Protein AF-A0A838MLI3-F1 (afdb_monomer_lite)

Structure (mmCIF, N/CA/C/O backbone):
data_AF-A0A838MLI3-F1
#
_entry.id   AF-A0A838MLI3-F1
#
loop_
_atom_site.group_PDB
_atom_site.id
_atom_site.type_symbol
_atom_site.label_atom_id
_atom_site.label_alt_id
_atom_site.label_comp_id
_atom_site.label_asym_id
_atom_site.label_entity_id
_atom_site.label_seq_id
_atom_site.pdbx_PDB_ins_code
_atom_site.Cartn_x
_atom_site.Cartn_y
_atom_site.Cartn_z
_atom_site.occupancy
_atom_site.B_iso_or_equiv
_atom_site.auth_seq_id
_atom_site.auth_comp_id
_atom_site.auth_asym_id
_atom_site.auth_atom_id
_atom_site.pdbx_PDB_model_num
ATOM 1 N N . MET A 1 1 ? 37.723 -15.733 -66.450 1.00 48.25 1 MET A N 1
ATOM 2 C CA . MET A 1 1 ? 37.547 -14.282 -66.243 1.00 48.25 1 MET A CA 1
ATOM 3 C C . MET A 1 1 ? 36.284 -14.103 -65.423 1.00 48.25 1 MET A C 1
ATOM 5 O O . MET A 1 1 ? 35.194 -14.259 -65.956 1.00 48.25 1 MET A O 1
ATOM 9 N N . ASP A 1 2 ? 36.469 -13.913 -64.118 1.00 47.19 2 ASP A N 1
ATOM 10 C CA . ASP A 1 2 ? 35.425 -13.785 -63.100 1.00 47.19 2 ASP A CA 1
ATOM 11 C C . ASP A 1 2 ? 34.674 -12.459 -63.214 1.00 47.19 2 ASP A C 1
ATOM 13 O O . ASP A 1 2 ? 35.274 -11.389 -63.115 1.00 47.19 2 ASP A O 1
ATOM 17 N N . ILE A 1 3 ? 33.351 -12.524 -63.353 1.00 56.81 3 ILE A N 1
ATOM 18 C CA . ILE A 1 3 ? 32.467 -11.371 -63.156 1.00 56.81 3 ILE A CA 1
ATOM 19 C C . ILE A 1 3 ? 31.760 -11.597 -61.820 1.00 56.81 3 ILE A C 1
ATOM 21 O O . ILE A 1 3 ? 30.625 -12.063 -61.746 1.00 56.81 3 ILE A O 1
ATOM 25 N N . ALA A 1 4 ? 32.497 -11.344 -60.738 1.00 51.06 4 ALA A N 1
ATOM 26 C CA . ALA A 1 4 ? 31.986 -11.420 -59.381 1.00 51.06 4 ALA A CA 1
ATOM 27 C C . ALA A 1 4 ? 30.925 -10.329 -59.150 1.00 51.06 4 ALA A C 1
ATOM 29 O O . ALA A 1 4 ? 31.209 -9.131 -59.192 1.00 51.06 4 ALA A O 1
ATOM 30 N N . LEU A 1 5 ? 29.699 -10.777 -58.874 1.00 53.03 5 LEU A N 1
ATOM 31 C CA . LEU A 1 5 ? 28.612 -10.012 -58.271 1.00 53.03 5 LEU A CA 1
ATOM 32 C C . LEU A 1 5 ? 29.117 -9.238 -57.042 1.00 53.03 5 LEU A C 1
ATOM 34 O O . LEU A 1 5 ? 29.338 -9.812 -55.976 1.00 53.03 5 LEU A O 1
ATOM 38 N N . ARG A 1 6 ? 29.260 -7.915 -57.163 1.00 53.94 6 ARG A N 1
ATOM 39 C CA . ARG A 1 6 ? 29.486 -7.022 -56.020 1.00 53.94 6 ARG A CA 1
ATOM 40 C C . ARG A 1 6 ? 28.143 -6.743 -55.346 1.00 53.94 6 ARG A C 1
ATOM 42 O O . ARG A 1 6 ? 27.492 -5.730 -55.584 1.00 53.94 6 ARG A O 1
ATOM 49 N N . MET A 1 7 ? 27.711 -7.703 -54.535 1.00 49.34 7 MET A N 1
ATOM 50 C CA . MET A 1 7 ? 26.602 -7.560 -53.597 1.00 49.34 7 MET A CA 1
ATOM 51 C C . MET A 1 7 ? 26.959 -6.438 -52.608 1.00 49.34 7 MET A C 1
ATOM 53 O O . MET A 1 7 ? 28.019 -6.470 -51.982 1.00 49.34 7 MET A O 1
ATOM 57 N N . ALA A 1 8 ? 26.115 -5.407 -52.529 1.00 60.75 8 ALA A N 1
ATOM 58 C CA . ALA A 1 8 ? 26.291 -4.288 -51.610 1.00 60.75 8 ALA A CA 1
ATOM 59 C C . ALA A 1 8 ? 26.467 -4.800 -50.164 1.00 60.75 8 ALA A C 1
ATOM 61 O O . ALA A 1 8 ? 25.780 -5.750 -49.774 1.00 60.75 8 ALA A O 1
ATOM 62 N N . PRO A 1 9 ? 27.367 -4.205 -49.359 1.00 55.50 9 PRO A N 1
ATOM 63 C CA . PRO A 1 9 ? 27.565 -4.621 -47.978 1.00 55.50 9 PRO A CA 1
ATOM 64 C C . PRO A 1 9 ? 26.249 -4.477 -47.212 1.00 55.50 9 PRO A C 1
ATOM 66 O O . PRO A 1 9 ? 25.663 -3.397 -47.139 1.00 55.50 9 PRO A O 1
ATOM 69 N N . GLY A 1 10 ? 25.777 -5.605 -46.677 1.00 57.50 10 GLY A N 1
ATOM 70 C CA . GLY A 1 10 ? 24.540 -5.704 -45.923 1.00 57.50 10 GLY A CA 1
ATOM 71 C C . GLY A 1 10 ? 24.482 -4.672 -44.802 1.00 57.50 10 GLY A C 1
ATOM 72 O O . GLY A 1 10 ? 25.316 -4.667 -43.896 1.00 57.50 10 GLY A O 1
ATOM 73 N N . VAL A 1 11 ? 23.452 -3.828 -44.849 1.00 61.66 11 VAL A N 1
ATOM 74 C CA . VAL A 1 11 ? 22.993 -3.054 -43.698 1.00 61.66 11 VAL A CA 1
ATOM 75 C C . VAL A 1 11 ? 22.625 -4.066 -42.617 1.00 61.66 11 VAL A C 1
ATOM 77 O O . VAL A 1 11 ? 21.553 -4.671 -42.649 1.00 61.66 11 VAL A O 1
ATOM 80 N N . ARG A 1 12 ? 23.534 -4.300 -41.666 1.00 59.84 12 ARG A N 1
ATOM 81 C CA . ARG A 1 12 ? 23.212 -5.030 -40.441 1.00 59.84 12 ARG A CA 1
ATOM 82 C C . ARG A 1 12 ? 22.216 -4.155 -39.689 1.00 59.84 12 ARG A C 1
ATOM 84 O O . ARG A 1 12 ? 22.617 -3.206 -39.022 1.00 59.84 12 ARG A O 1
ATOM 91 N N . ARG A 1 13 ? 20.915 -4.431 -39.825 1.00 61.88 13 ARG A N 1
ATOM 92 C CA . ARG A 1 13 ? 19.926 -3.920 -38.873 1.00 61.88 13 ARG A CA 1
ATOM 93 C C . ARG A 1 13 ? 20.336 -4.495 -37.526 1.00 61.88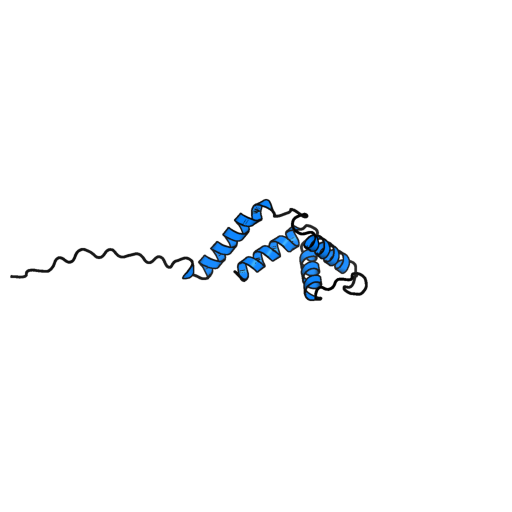 13 ARG A C 1
ATOM 95 O O . ARG A 1 13 ? 20.108 -5.673 -37.273 1.00 61.88 13 ARG A O 1
ATOM 102 N N . GLY A 1 14 ? 21.019 -3.693 -36.715 1.00 58.28 14 GLY A N 1
ATOM 103 C CA . GLY A 1 14 ? 21.211 -3.996 -35.311 1.00 58.28 14 GLY A CA 1
ATOM 104 C C . GLY A 1 14 ? 19.823 -4.093 -34.707 1.00 58.28 14 GLY A C 1
ATOM 105 O O . GLY A 1 14 ? 19.190 -3.079 -34.433 1.00 58.28 14 GLY A O 1
ATOM 106 N N . THR A 1 15 ? 19.301 -5.308 -34.591 1.00 61.12 15 THR A N 1
ATOM 107 C CA . THR A 1 15 ? 18.135 -5.589 -33.770 1.00 61.12 15 THR A CA 1
ATOM 108 C C . THR A 1 15 ? 18.602 -5.429 -32.337 1.00 61.12 15 THR A C 1
ATOM 110 O O . THR A 1 15 ? 18.975 -6.406 -31.693 1.00 61.12 15 THR A O 1
ATOM 113 N N . SER A 1 16 ? 18.656 -4.187 -31.853 1.00 63.19 16 SER A N 1
ATOM 114 C CA . SER A 1 16 ? 18.619 -3.941 -30.419 1.00 63.19 16 SER A CA 1
ATOM 115 C C . SER A 1 16 ? 17.399 -4.715 -29.924 1.00 63.19 16 SER A C 1
ATOM 117 O O . SER A 1 16 ? 16.306 -4.454 -30.441 1.00 63.19 16 SER A O 1
ATOM 119 N N . PRO A 1 17 ? 17.549 -5.717 -29.039 1.00 61.72 17 PRO A N 1
ATOM 120 C CA . PRO A 1 17 ? 16.387 -6.377 -28.473 1.00 61.72 17 PRO A CA 1
ATOM 121 C C . PRO A 1 17 ? 15.530 -5.263 -27.874 1.00 61.72 17 PRO A C 1
ATOM 123 O O . PRO A 1 17 ? 16.006 -4.492 -27.041 1.00 61.72 17 PRO A O 1
ATOM 126 N N . GLY A 1 18 ? 14.322 -5.084 -28.415 1.00 69.69 18 GLY A N 1
ATOM 127 C CA . GLY A 1 18 ? 13.431 -4.015 -27.977 1.00 69.69 18 GLY A CA 1
ATOM 128 C C . GLY A 1 18 ? 13.165 -4.139 -26.478 1.00 69.69 18 GLY A C 1
ATOM 129 O O . GLY A 1 18 ? 13.379 -5.202 -25.902 1.00 69.69 18 GLY A O 1
ATOM 130 N N . LEU A 1 19 ? 12.659 -3.084 -25.840 1.00 65.56 19 LEU A N 1
ATOM 131 C CA . LEU A 1 19 ? 12.306 -3.107 -24.411 1.00 65.56 19 LEU A CA 1
ATOM 132 C C . LEU A 1 19 ? 11.484 -4.352 -24.016 1.00 65.56 19 LEU A C 1
ATOM 134 O O . LEU A 1 19 ? 11.686 -4.919 -22.952 1.00 65.56 19 LEU A O 1
ATOM 138 N N . LEU A 1 20 ? 10.609 -4.808 -24.919 1.00 73.06 20 LEU A N 1
ATOM 139 C CA . LEU A 1 20 ? 9.749 -5.983 -24.750 1.00 73.06 20 LEU A CA 1
ATOM 140 C C . LEU A 1 20 ? 10.497 -7.327 -24.789 1.00 73.06 20 LEU A C 1
ATOM 142 O O . LEU A 1 20 ? 9.967 -8.338 -24.348 1.00 73.06 20 LEU A O 1
ATOM 146 N N . ALA A 1 21 ? 11.715 -7.359 -25.330 1.00 76.81 21 ALA A N 1
ATOM 147 C CA . ALA A 1 21 ? 12.534 -8.564 -25.420 1.00 76.81 21 ALA A CA 1
ATOM 148 C C . ALA A 1 21 ? 13.361 -8.818 -24.14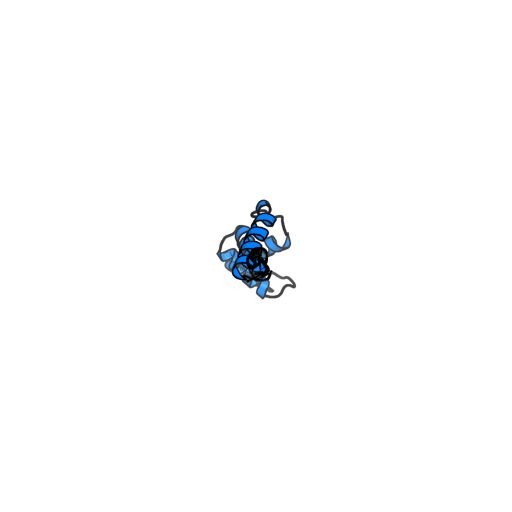6 1.00 76.81 21 ALA A C 1
ATOM 150 O O . ALA A 1 21 ? 13.926 -9.900 -23.999 1.00 76.81 21 ALA A O 1
ATOM 151 N N . SER A 1 22 ? 13.437 -7.846 -23.229 1.00 90.56 22 SER A N 1
ATOM 152 C CA . SER A 1 22 ? 14.140 -7.977 -21.951 1.00 90.56 22 SER A CA 1
ATOM 153 C C . SER A 1 22 ? 13.182 -7.709 -20.787 1.00 90.56 22 SER A C 1
ATOM 155 O O . SER A 1 22 ? 12.835 -6.552 -20.544 1.00 90.56 22 SER A O 1
ATOM 157 N N . PRO A 1 23 ? 12.793 -8.744 -20.017 1.00 89.81 23 PRO A N 1
ATOM 158 C CA . PRO A 1 23 ? 11.905 -8.581 -18.866 1.00 89.81 23 PRO A CA 1
ATOM 159 C C . PRO A 1 23 ? 12.430 -7.564 -17.847 1.00 89.81 23 PRO A C 1
ATOM 161 O O . PRO A 1 23 ? 11.673 -6.755 -17.325 1.00 89.81 23 PRO A O 1
ATOM 164 N N . LEU A 1 24 ? 13.746 -7.545 -17.609 1.00 91.25 24 LEU A N 1
ATOM 165 C CA . LEU A 1 24 ? 14.361 -6.595 -16.683 1.00 91.25 24 LEU A CA 1
ATOM 166 C C . LEU A 1 24 ? 14.298 -5.154 -17.208 1.00 91.25 24 LEU A C 1
ATOM 168 O O . LEU A 1 24 ? 14.050 -4.233 -16.435 1.00 91.25 24 LEU A O 1
ATOM 172 N N . ALA A 1 25 ? 14.509 -4.956 -18.514 1.00 92.75 25 ALA A N 1
ATOM 173 C CA . ALA A 1 25 ? 14.401 -3.631 -19.120 1.00 92.75 25 ALA A CA 1
ATOM 174 C C . ALA A 1 25 ? 12.957 -3.119 -19.079 1.00 92.75 25 ALA A C 1
ATOM 176 O O . ALA A 1 25 ? 12.742 -1.934 -18.831 1.00 92.75 25 ALA A O 1
ATOM 177 N N . LEU A 1 26 ? 11.980 -4.010 -19.272 1.00 93.06 26 LEU A N 1
ATOM 178 C CA . LEU A 1 26 ? 10.566 -3.684 -19.137 1.00 93.06 26 LEU A CA 1
ATOM 179 C C . LEU A 1 26 ? 10.221 -3.277 -17.700 1.00 93.06 26 LEU A C 1
ATOM 181 O O . LEU A 1 26 ? 9.680 -2.194 -17.506 1.00 93.06 26 LEU A O 1
ATOM 185 N N . VAL A 1 27 ? 10.599 -4.076 -16.696 1.00 94.00 27 VAL A N 1
ATOM 186 C CA . VAL A 1 27 ? 10.353 -3.750 -15.278 1.00 94.00 27 VAL A CA 1
ATOM 187 C C . VAL A 1 27 ? 11.010 -2.424 -14.893 1.00 94.00 27 VAL A C 1
ATOM 189 O O . VAL A 1 27 ? 10.368 -1.582 -14.273 1.00 94.00 27 VAL A O 1
ATOM 192 N N . ALA A 1 28 ? 12.262 -2.191 -15.297 1.00 94.62 28 ALA A N 1
ATOM 193 C CA . ALA A 1 28 ? 12.947 -0.926 -15.033 1.00 94.62 28 ALA A CA 1
ATOM 194 C C . ALA A 1 28 ? 12.244 0.269 -15.702 1.00 94.62 28 ALA A C 1
ATOM 196 O O . ALA A 1 28 ? 12.145 1.346 -15.109 1.00 94.62 28 ALA A O 1
ATOM 197 N N . ALA A 1 29 ? 11.725 0.082 -16.917 1.00 94.81 29 ALA A N 1
ATOM 198 C CA . ALA A 1 29 ? 10.965 1.111 -17.612 1.00 94.81 29 ALA A CA 1
ATOM 199 C C . ALA A 1 29 ? 9.612 1.387 -16.944 1.00 94.81 29 ALA A C 1
ATOM 201 O O . ALA A 1 29 ? 9.266 2.553 -16.769 1.00 94.81 29 ALA A O 1
ATOM 202 N N . LEU A 1 30 ? 8.877 0.351 -16.524 1.00 95.25 30 LEU A N 1
ATOM 203 C CA . LEU A 1 30 ? 7.613 0.488 -15.791 1.00 95.25 30 LEU A CA 1
ATOM 204 C C . LEU A 1 30 ? 7.819 1.158 -14.432 1.00 95.25 30 LEU A C 1
ATOM 206 O O . LEU A 1 30 ? 7.059 2.052 -14.069 1.00 95.25 30 LEU A O 1
ATOM 210 N N . PHE A 1 31 ? 8.890 0.798 -13.725 1.00 96.31 31 PHE A N 1
ATOM 211 C CA . PHE A 1 31 ? 9.286 1.424 -12.467 1.00 96.31 31 PHE A CA 1
ATOM 212 C C . PHE A 1 31 ? 9.507 2.929 -12.645 1.00 96.31 31 PHE A C 1
ATOM 214 O O . PHE A 1 31 ? 8.897 3.743 -11.946 1.00 96.31 31 PHE A O 1
ATOM 221 N N . ALA A 1 32 ? 10.352 3.303 -13.615 1.00 96.50 32 ALA A N 1
ATOM 222 C CA . ALA A 1 32 ? 10.681 4.694 -13.906 1.00 96.50 32 ALA A CA 1
ATOM 223 C C . ALA A 1 32 ? 9.457 5.483 -14.393 1.00 96.50 32 ALA A C 1
ATOM 225 O O . ALA A 1 32 ? 9.238 6.613 -13.956 1.00 96.50 32 ALA A O 1
ATOM 226 N N . LEU A 1 33 ? 8.636 4.880 -15.257 1.00 95.94 33 LEU A N 1
ATOM 227 C CA . LEU A 1 33 ? 7.402 5.483 -15.749 1.00 95.94 33 LEU A CA 1
ATOM 228 C C . LEU A 1 33 ? 6.398 5.704 -14.612 1.00 95.94 33 LEU A C 1
ATOM 230 O O . LEU A 1 33 ? 5.864 6.802 -14.477 1.00 95.94 33 LEU A O 1
ATOM 234 N N . GLY A 1 34 ? 6.176 4.697 -13.765 1.00 95.19 34 GLY A N 1
ATOM 235 C CA . GLY A 1 34 ? 5.294 4.800 -12.605 1.00 95.19 34 GLY A CA 1
ATOM 236 C C . GLY A 1 34 ? 5.744 5.894 -11.638 1.00 95.19 34 GLY A C 1
ATOM 237 O O . GLY A 1 34 ? 4.919 6.692 -11.192 1.00 95.19 34 GLY A O 1
ATOM 238 N N . LEU A 1 35 ? 7.052 5.995 -11.380 1.00 95.62 35 LEU A N 1
ATOM 239 C CA . LEU A 1 35 ? 7.619 7.053 -10.547 1.00 95.62 35 LEU A CA 1
ATOM 240 C C . LEU A 1 35 ? 7.393 8.434 -11.168 1.00 95.62 35 LEU A C 1
ATOM 242 O O . LEU A 1 35 ? 6.928 9.336 -10.480 1.00 95.62 35 LEU A O 1
ATOM 246 N N . ALA A 1 36 ? 7.667 8.597 -12.465 1.00 96.38 36 ALA A N 1
ATOM 247 C CA . ALA A 1 36 ? 7.487 9.868 -13.164 1.00 96.38 36 ALA A CA 1
ATOM 248 C C . ALA A 1 36 ? 6.021 10.333 -13.161 1.00 96.38 36 ALA A C 1
ATOM 250 O O . ALA A 1 36 ? 5.749 11.504 -12.902 1.00 96.38 36 ALA A O 1
ATOM 251 N N . LEU A 1 37 ? 5.074 9.419 -13.396 1.00 94.25 37 LEU A N 1
ATOM 252 C CA . LEU A 1 37 ? 3.642 9.730 -13.402 1.00 94.25 37 LEU A CA 1
ATOM 253 C C . LEU A 1 37 ? 3.108 10.095 -12.010 1.00 94.25 37 LEU A C 1
ATOM 255 O O . LEU A 1 37 ? 2.196 10.916 -11.903 1.00 94.25 37 LEU A O 1
ATOM 259 N N . ARG A 1 38 ? 3.664 9.496 -10.949 1.00 92.12 38 ARG A N 1
ATOM 260 C CA . ARG A 1 38 ? 3.195 9.676 -9.565 1.00 92.12 38 ARG A CA 1
ATOM 261 C C . ARG A 1 38 ? 4.026 10.656 -8.739 1.00 92.12 38 ARG A C 1
ATOM 263 O O . ARG A 1 38 ? 3.617 10.972 -7.625 1.00 92.12 38 ARG A O 1
ATOM 270 N N . ALA A 1 39 ? 5.140 11.167 -9.266 1.00 92.62 39 ALA A N 1
ATOM 271 C CA . ALA A 1 39 ? 6.094 12.005 -8.535 1.00 92.62 39 ALA A CA 1
ATOM 272 C C . ALA A 1 39 ? 5.434 13.173 -7.786 1.00 92.62 39 ALA A C 1
ATOM 274 O O . ALA A 1 39 ? 5.782 13.438 -6.642 1.00 92.62 39 ALA A O 1
ATOM 275 N N . TRP A 1 40 ? 4.455 13.836 -8.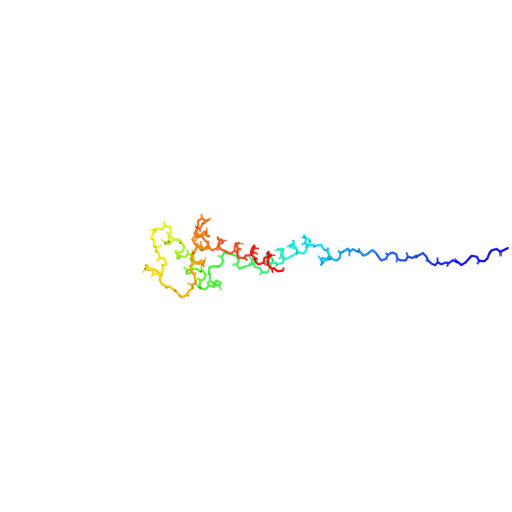410 1.00 92.62 40 TRP A N 1
ATOM 276 C CA . TRP A 1 40 ? 3.754 14.984 -7.827 1.00 92.62 40 TRP A CA 1
ATOM 277 C C . TRP A 1 40 ? 2.663 14.605 -6.813 1.00 92.62 40 TRP A C 1
ATOM 279 O O . TRP A 1 40 ? 2.238 15.454 -6.041 1.00 92.62 40 TRP A O 1
ATOM 289 N N . THR A 1 41 ? 2.213 13.347 -6.817 1.00 92.25 41 THR A N 1
ATOM 290 C CA . THR A 1 41 ? 1.168 12.833 -5.910 1.00 92.25 41 THR A CA 1
ATOM 291 C C . THR A 1 41 ? 1.733 12.194 -4.645 1.00 92.25 41 THR A C 1
ATOM 293 O O . THR A 1 41 ? 0.998 11.955 -3.691 1.00 92.25 41 THR A O 1
ATOM 296 N N . PHE A 1 42 ? 3.031 11.877 -4.625 1.00 93.94 42 PHE A N 1
ATOM 297 C CA . PHE A 1 42 ? 3.650 11.295 -3.441 1.00 93.94 42 PHE A CA 1
ATOM 298 C C . PHE A 1 42 ? 3.606 12.271 -2.269 1.00 93.94 42 PHE A C 1
ATOM 300 O O . PHE A 1 42 ? 4.014 13.424 -2.383 1.00 93.94 42 PHE A O 1
ATOM 307 N N . GLY A 1 43 ? 3.141 11.778 -1.125 1.00 92.75 43 GLY A N 1
ATOM 308 C CA . GLY A 1 43 ? 2.976 12.567 0.087 1.00 92.75 43 GLY A CA 1
ATOM 309 C C . GLY A 1 43 ? 1.678 13.369 0.141 1.00 92.75 43 GLY A C 1
ATOM 310 O O . GLY A 1 43 ? 1.411 13.945 1.190 1.00 92.75 43 GLY A O 1
ATOM 311 N N . ASP A 1 44 ? 0.870 13.392 -0.925 1.00 92.69 44 ASP A N 1
ATOM 312 C CA . ASP A 1 44 ? -0.462 13.998 -0.888 1.00 92.69 44 ASP A CA 1
ATOM 313 C C . ASP A 1 44 ? -1.448 13.038 -0.196 1.00 92.69 44 ASP A C 1
ATOM 315 O O . ASP A 1 44 ? -1.694 11.948 -0.726 1.00 92.69 44 ASP A O 1
ATOM 319 N N . PRO A 1 45 ? -1.993 13.395 0.983 1.00 88.31 45 PRO A N 1
ATOM 320 C CA . PRO A 1 45 ? -2.987 12.575 1.670 1.00 88.31 45 PRO A CA 1
ATOM 321 C C . PRO A 1 45 ? -4.353 12.595 0.977 1.00 88.31 45 PRO A C 1
ATOM 323 O O . PRO A 1 45 ? -5.110 11.631 1.017 1.00 88.31 45 PRO A O 1
ATOM 326 N N . ASN A 1 46 ? -4.674 13.659 0.244 1.00 87.00 46 ASN A N 1
ATOM 327 C CA . ASN A 1 46 ? -6.012 13.844 -0.307 1.00 87.00 46 ASN A CA 1
ATOM 328 C C . ASN A 1 46 ? -6.211 13.161 -1.672 1.00 87.00 46 ASN A C 1
ATOM 330 O O . ASN A 1 46 ? -7.156 13.476 -2.398 1.00 87.00 46 ASN A O 1
ATOM 334 N N . LEU A 1 47 ? -5.314 12.244 -2.045 1.00 84.06 47 LEU A N 1
ATOM 335 C CA . LEU A 1 47 ? -5.354 11.575 -3.341 1.00 84.06 47 LEU A CA 1
ATOM 336 C C . LEU A 1 47 ? -6.538 10.602 -3.432 1.00 84.06 47 LEU A C 1
ATOM 338 O O . LEU A 1 47 ? -7.269 10.606 -4.422 1.00 84.06 47 LEU A O 1
ATOM 342 N N . PHE A 1 48 ? -6.737 9.792 -2.388 1.00 84.19 48 PHE A N 1
ATOM 343 C CA . PHE A 1 48 ? -7.833 8.832 -2.279 1.00 84.19 48 PHE A CA 1
ATOM 344 C C . PHE A 1 48 ? -8.307 8.753 -0.827 1.00 84.19 48 PHE A C 1
ATOM 346 O O . PHE A 1 48 ? -7.608 8.233 0.036 1.00 84.19 48 PHE A O 1
ATOM 353 N N . VAL A 1 49 ? -9.522 9.243 -0.571 1.00 81.38 49 VAL A N 1
ATOM 354 C CA . VAL A 1 49 ? -10.101 9.329 0.783 1.00 81.38 49 VAL A CA 1
ATOM 355 C C . VAL A 1 49 ? -10.140 7.982 1.517 1.00 81.38 49 VAL A C 1
ATOM 357 O O . VAL A 1 49 ? -9.958 7.933 2.732 1.00 81.38 49 VAL A O 1
ATOM 360 N N . ASP A 1 50 ? -10.334 6.886 0.780 1.00 89.38 50 ASP A N 1
ATOM 361 C CA . ASP A 1 50 ? -10.367 5.539 1.348 1.00 89.38 50 ASP A CA 1
ATOM 362 C C . ASP A 1 50 ? -8.982 5.107 1.865 1.00 89.38 50 ASP A C 1
ATOM 364 O O . ASP A 1 50 ? -8.897 4.441 2.895 1.00 89.38 50 ASP A O 1
ATOM 368 N N . ASP A 1 51 ? -7.892 5.493 1.198 1.00 91.94 51 ASP A N 1
ATOM 369 C CA . ASP A 1 51 ? -6.541 5.032 1.542 1.00 91.94 51 ASP A CA 1
ATOM 370 C C . ASP A 1 51 ? -6.085 5.595 2.893 1.00 91.94 51 ASP A C 1
ATOM 372 O O . ASP A 1 51 ? -5.508 4.879 3.716 1.00 91.94 51 ASP A O 1
ATOM 376 N N . ASP A 1 52 ? -6.398 6.863 3.151 1.00 92.12 52 ASP A N 1
ATOM 377 C CA . ASP A 1 52 ? -6.112 7.521 4.424 1.00 92.12 52 ASP A CA 1
ATOM 378 C C . ASP A 1 52 ? -6.954 6.945 5.564 1.00 92.12 52 ASP A C 1
ATOM 380 O O . ASP A 1 52 ? -6.450 6.750 6.676 1.00 92.12 52 ASP A O 1
ATOM 384 N N . PHE A 1 53 ? -8.214 6.598 5.280 1.00 93.31 53 PHE A N 1
ATOM 385 C CA . PHE A 1 53 ? -9.037 5.848 6.221 1.00 93.31 53 PHE A CA 1
ATOM 386 C C . PHE A 1 53 ? -8.359 4.525 6.590 1.00 93.31 53 PHE A C 1
ATOM 388 O O . PHE A 1 53 ? -8.163 4.260 7.776 1.00 93.31 53 PHE A O 1
ATOM 395 N N . TYR A 1 54 ? -7.934 3.713 5.618 1.00 95.94 54 TYR A N 1
ATOM 396 C CA . TYR A 1 54 ? -7.304 2.429 5.933 1.00 95.94 54 TYR A CA 1
ATOM 397 C C . TYR A 1 54 ? -5.942 2.576 6.615 1.00 95.94 54 TYR A C 1
ATOM 399 O O . TYR A 1 54 ? -5.615 1.750 7.469 1.00 95.94 54 TYR A O 1
ATOM 407 N N . LEU A 1 55 ? -5.178 3.633 6.326 1.00 95.88 55 LEU A N 1
ATOM 408 C CA . LEU A 1 55 ? -3.951 3.938 7.065 1.00 95.88 55 LEU A CA 1
ATOM 409 C C . LEU A 1 55 ? -4.244 4.201 8.544 1.00 95.88 55 LEU A C 1
ATOM 411 O O . LEU A 1 55 ? -3.578 3.619 9.404 1.00 95.88 55 LEU A O 1
ATOM 415 N N . LEU A 1 56 ? -5.271 4.999 8.844 1.00 95.31 56 LEU A N 1
ATOM 416 C CA . LEU A 1 56 ? -5.727 5.211 10.217 1.00 95.31 56 LEU A CA 1
ATOM 417 C C . LEU A 1 56 ? -6.179 3.895 10.862 1.00 95.31 56 LEU A C 1
ATOM 419 O O . LEU A 1 56 ? -5.824 3.617 12.005 1.00 95.31 56 LEU A O 1
ATOM 423 N N . VAL A 1 57 ? -6.915 3.048 10.139 1.00 96.94 57 VAL A N 1
ATOM 424 C CA . VAL A 1 57 ? -7.321 1.732 10.654 1.00 96.94 57 VAL A CA 1
ATOM 425 C C . VAL A 1 57 ? -6.104 0.874 11.009 1.00 96.94 57 VAL A C 1
ATOM 427 O O . VAL A 1 57 ? -6.055 0.322 12.107 1.00 96.94 57 VAL A O 1
ATOM 430 N N . GLY A 1 58 ? -5.093 0.811 10.139 1.00 97.25 58 GLY A N 1
ATOM 431 C CA . GLY A 1 58 ? -3.842 0.097 10.410 1.00 97.25 58 GLY A CA 1
ATOM 432 C C . GLY A 1 58 ? -3.121 0.612 11.660 1.00 97.25 58 GLY A C 1
ATOM 433 O O . GLY A 1 58 ? -2.664 -0.183 12.483 1.00 97.25 58 GLY A O 1
ATOM 434 N N . GLN A 1 59 ? -3.093 1.933 11.857 1.00 97.12 59 GLN A N 1
ATOM 435 C CA . GLN A 1 59 ? -2.546 2.559 13.067 1.00 97.12 59 GLN A CA 1
ATOM 436 C C . GLN A 1 59 ? -3.327 2.145 14.320 1.00 97.12 59 GLN A C 1
ATOM 438 O O . GLN A 1 59 ? -2.732 1.713 15.305 1.00 97.12 59 GLN A O 1
ATOM 443 N N . GLN A 1 60 ? -4.658 2.184 14.273 1.00 97.88 60 GLN A N 1
ATOM 444 C CA . GLN A 1 60 ? -5.496 1.784 15.406 1.00 97.88 60 GLN A CA 1
ATOM 445 C C . GLN A 1 60 ? -5.388 0.290 15.721 1.00 97.88 60 GLN A C 1
ATOM 447 O O . GLN A 1 60 ? -5.447 -0.101 16.888 1.00 97.88 60 GLN A O 1
ATOM 452 N N . MET A 1 61 ? -5.149 -0.550 14.716 1.00 97.88 61 MET A N 1
ATOM 453 C CA . MET A 1 61 ? -4.872 -1.971 14.926 1.00 97.88 61 MET A CA 1
ATOM 454 C C . MET A 1 61 ? -3.568 -2.203 15.705 1.00 97.88 61 MET A C 1
ATOM 456 O O . MET A 1 61 ? -3.505 -3.126 16.516 1.00 97.88 61 MET A O 1
ATOM 460 N N . HIS A 1 62 ? -2.546 -1.347 15.559 1.00 97.75 62 HIS A N 1
ATOM 461 C CA . HIS A 1 62 ? -1.365 -1.388 16.441 1.00 97.75 62 HIS A CA 1
ATOM 462 C C . HIS A 1 62 ? -1.688 -1.028 17.901 1.00 97.75 62 HIS A C 1
ATOM 464 O O . HIS A 1 62 ? -0.944 -1.410 18.803 1.00 97.75 62 HIS A O 1
ATOM 470 N N . HIS A 1 63 ? -2.810 -0.348 18.143 1.00 97.50 63 HIS A N 1
ATOM 471 C CA . HIS A 1 63 ? -3.339 -0.035 19.472 1.00 97.50 63 HIS A CA 1
ATOM 472 C C . HIS A 1 63 ? -4.385 -1.048 19.970 1.00 97.50 63 HIS A C 1
ATOM 474 O O . HIS A 1 63 ? -4.981 -0.840 21.025 1.00 97.50 63 HIS A O 1
ATOM 480 N N . GLY A 1 64 ? -4.581 -2.159 19.251 1.00 97.69 64 GLY A N 1
ATOM 481 C CA . GLY A 1 64 ? -5.456 -3.260 19.657 1.00 97.69 64 GLY A CA 1
ATOM 482 C C . GLY A 1 64 ? -6.863 -3.234 19.063 1.00 97.69 64 GLY A C 1
ATOM 483 O O . GLY A 1 64 ? -7.647 -4.118 19.396 1.00 97.69 64 GLY A O 1
ATOM 484 N N . ALA A 1 65 ? -7.186 -2.281 18.181 1.00 98.06 65 ALA A N 1
ATOM 485 C CA . ALA A 1 65 ? -8.462 -2.297 17.469 1.00 98.06 65 ALA A CA 1
ATOM 486 C C . ALA A 1 65 ? -8.546 -3.502 16.520 1.00 98.06 65 ALA A C 1
ATOM 488 O O . ALA A 1 65 ? -7.581 -3.829 15.822 1.00 98.06 65 ALA A O 1
ATOM 489 N N . LEU A 1 66 ? -9.709 -4.146 16.457 1.00 97.81 66 LEU A N 1
ATOM 490 C CA . LEU A 1 66 ? -9.946 -5.306 15.607 1.00 97.81 66 LEU A CA 1
ATOM 491 C C . LEU A 1 66 ? -10.908 -4.972 14.454 1.00 97.81 66 LEU A C 1
ATOM 493 O O . LEU A 1 66 ? -11.997 -4.430 14.690 1.00 97.81 66 LEU A O 1
ATOM 497 N N . PRO A 1 67 ? -10.561 -5.345 13.203 1.00 97.38 67 PRO A N 1
ATOM 498 C CA . PRO A 1 67 ? -11.502 -5.306 12.092 1.00 97.38 67 PRO A CA 1
ATOM 499 C C . PRO A 1 67 ? -12.752 -6.126 12.405 1.00 97.38 67 PRO A C 1
ATOM 501 O O . PRO A 1 67 ? -12.670 -7.209 12.984 1.00 97.38 67 PRO A O 1
ATOM 504 N N . TYR A 1 68 ? -13.902 -5.615 11.980 1.00 96.56 68 TYR A N 1
ATOM 505 C CA . TYR A 1 68 ? -15.228 -6.209 12.154 1.00 96.56 68 TYR A CA 1
ATOM 506 C C . TYR A 1 68 ? -15.782 -6.226 13.586 1.00 96.56 68 TYR A C 1
ATOM 508 O O . TYR A 1 68 ? -16.904 -6.692 13.784 1.00 96.56 68 TYR A O 1
ATOM 516 N N . VAL A 1 69 ? -15.038 -5.703 14.565 1.00 97.06 69 VAL A N 1
ATOM 517 C CA . VAL A 1 69 ? -15.489 -5.550 15.958 1.00 97.06 69 VAL A CA 1
ATOM 518 C C . VAL A 1 69 ? -15.509 -4.075 16.335 1.00 97.06 69 VAL A C 1
ATOM 520 O O . VAL A 1 69 ? -16.580 -3.512 16.545 1.00 97.06 69 VAL A O 1
ATOM 523 N N . ASP A 1 70 ? -14.333 -3.445 16.352 1.00 97.56 70 ASP A N 1
ATOM 524 C CA . ASP A 1 70 ? -14.173 -2.034 16.721 1.00 97.56 70 ASP A CA 1
ATOM 525 C C . ASP A 1 70 ? -14.297 -1.119 15.500 1.00 97.56 70 ASP A C 1
ATOM 527 O O . ASP A 1 70 ? -14.769 0.013 15.593 1.00 97.56 70 ASP A O 1
ATOM 531 N N . ILE A 1 71 ? -13.865 -1.620 14.338 1.00 95.25 71 ILE A N 1
ATOM 532 C CA . ILE A 1 71 ? -13.869 -0.891 13.071 1.00 95.25 71 ILE A CA 1
ATOM 533 C C . ILE A 1 71 ? -14.535 -1.762 12.013 1.00 95.25 71 ILE A C 1
ATOM 535 O O . ILE A 1 71 ? -14.050 -2.847 11.690 1.00 95.25 71 ILE A O 1
ATOM 539 N N . TRP A 1 72 ? -15.643 -1.279 11.455 1.00 93.50 72 TRP A N 1
ATOM 540 C CA . TRP A 1 72 ? -16.434 -2.022 10.480 1.00 93.50 72 TRP A CA 1
ATOM 541 C C . TRP A 1 72 ? -16.340 -1.419 9.076 1.00 93.50 72 TRP A C 1
ATOM 543 O O . TRP A 1 72 ? -16.607 -0.235 8.886 1.00 93.50 72 TRP A O 1
ATOM 553 N N . ASP A 1 73 ? -16.038 -2.266 8.090 1.00 95.31 73 ASP A N 1
ATOM 554 C CA . ASP A 1 73 ? -16.198 -1.995 6.660 1.00 95.31 73 ASP A CA 1
ATOM 555 C C . ASP A 1 73 ? -16.491 -3.314 5.897 1.00 95.31 73 ASP A C 1
ATOM 557 O O . ASP A 1 73 ? -16.344 -4.407 6.446 1.00 95.31 73 ASP A O 1
ATOM 561 N N . ARG A 1 74 ? -16.946 -3.239 4.637 1.00 96.75 74 ARG A N 1
ATOM 562 C CA . ARG A 1 74 ? -17.272 -4.399 3.782 1.00 96.75 74 ARG A CA 1
ATOM 563 C C . ARG A 1 74 ? 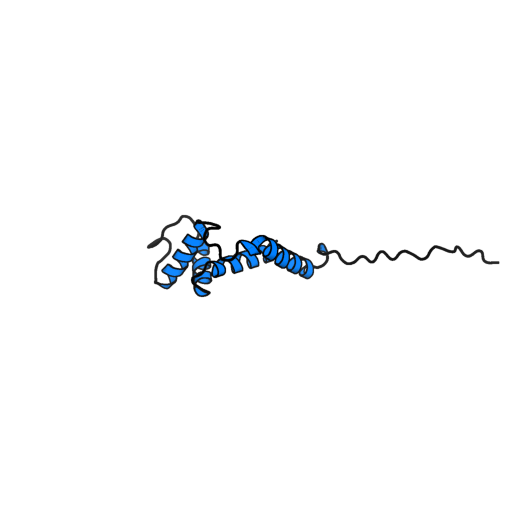-16.070 -5.003 3.035 1.00 96.75 74 ARG A C 1
ATOM 565 O O . ARG A 1 74 ? -16.252 -5.986 2.313 1.00 96.75 74 ARG A O 1
ATOM 572 N N . LYS A 1 75 ? -14.868 -4.429 3.130 1.00 95.56 75 LYS A N 1
ATOM 573 C CA . LYS A 1 75 ? -13.648 -4.970 2.505 1.00 95.56 75 LYS A CA 1
ATOM 574 C C . LYS A 1 75 ? -13.208 -6.276 3.177 1.00 95.56 75 LYS A C 1
ATOM 576 O O . LYS A 1 75 ? -13.531 -6.502 4.340 1.00 95.56 75 LYS A O 1
ATOM 581 N N . PRO A 1 76 ? -12.468 -7.149 2.469 1.00 96.88 76 PRO A N 1
ATOM 582 C CA . PRO A 1 76 ? -11.914 -8.369 3.051 1.00 96.88 76 PRO A CA 1
ATOM 583 C C . PRO A 1 76 ? -10.773 -8.072 4.034 1.00 96.88 76 PRO A C 1
ATOM 585 O O . PRO A 1 76 ? -10.058 -7.080 3.884 1.00 96.88 76 PRO A O 1
ATOM 588 N N . LEU A 1 77 ? -10.537 -9.003 4.968 1.00 97.25 77 LEU A N 1
ATOM 589 C CA . LEU A 1 77 ? -9.534 -8.876 6.035 1.00 97.25 77 LEU A CA 1
ATOM 590 C C . LEU A 1 77 ? -8.130 -8.543 5.505 1.00 97.25 77 LEU A C 1
ATOM 592 O O . LEU A 1 77 ? -7.387 -7.801 6.138 1.00 97.25 77 LEU A O 1
ATOM 596 N N . GLY A 1 78 ? -7.776 -9.058 4.323 1.00 97.19 78 GLY A N 1
ATOM 597 C CA . GLY A 1 78 ? -6.469 -8.824 3.709 1.00 97.19 78 GLY A CA 1
ATOM 598 C C . GLY A 1 78 ? -6.127 -7.343 3.528 1.00 97.19 78 GLY A C 1
ATOM 599 O O . GLY A 1 78 ? -4.969 -6.975 3.696 1.00 97.19 78 GLY A O 1
ATOM 600 N N . LEU A 1 79 ? -7.117 -6.482 3.260 1.00 96.44 79 LEU A N 1
ATOM 601 C CA . LEU A 1 79 ? -6.875 -5.043 3.131 1.00 96.44 79 LEU A CA 1
ATOM 602 C C . LEU A 1 79 ? -6.443 -4.425 4.468 1.00 96.44 79 LEU A C 1
ATOM 604 O O . LEU A 1 79 ? -5.466 -3.685 4.515 1.00 96.44 79 LEU A O 1
ATOM 608 N N . PHE A 1 80 ? -7.116 -4.790 5.561 1.00 97.50 80 PHE A N 1
ATOM 609 C CA . PHE A 1 80 ? -6.769 -4.343 6.911 1.00 97.50 80 PHE A CA 1
ATOM 610 C C . PHE A 1 80 ? -5.356 -4.783 7.302 1.00 97.50 80 PHE A C 1
ATOM 612 O O . PHE A 1 80 ? -4.580 -3.990 7.825 1.00 97.50 80 PHE A O 1
ATOM 619 N N . VAL A 1 81 ? -4.996 -6.033 6.992 1.00 97.81 81 VAL A N 1
ATOM 620 C CA . VAL A 1 81 ? -3.655 -6.573 7.267 1.00 97.81 81 VAL A CA 1
ATOM 621 C C . VAL A 1 81 ? -2.577 -5.839 6.467 1.00 97.81 81 VAL A C 1
ATOM 623 O O . VAL A 1 81 ? -1.509 -5.559 7.007 1.00 97.81 81 VAL A O 1
ATOM 626 N N . LEU A 1 82 ? -2.845 -5.488 5.205 1.00 97.50 82 LEU A N 1
ATOM 627 C CA . LEU A 1 82 ? -1.910 -4.700 4.397 1.00 97.50 82 LEU A CA 1
ATOM 628 C C . LEU A 1 82 ? -1.675 -3.315 4.998 1.00 97.50 82 LEU A C 1
ATOM 630 O O . LEU A 1 82 ? -0.528 -2.907 5.137 1.00 97.50 82 LEU A O 1
ATOM 634 N N . TYR A 1 83 ? -2.731 -2.612 5.402 1.00 97.38 83 TYR A N 1
ATOM 635 C CA . TYR A 1 83 ? -2.570 -1.284 5.990 1.00 97.38 83 TYR A CA 1
ATOM 636 C C . TYR A 1 83 ? -2.000 -1.304 7.408 1.00 97.38 83 TYR A C 1
ATOM 638 O O . TYR A 1 83 ? -1.259 -0.392 7.760 1.00 97.38 83 TYR A O 1
ATOM 646 N N . TRP A 1 84 ? -2.248 -2.355 8.192 1.00 97.81 84 TRP A N 1
ATOM 647 C CA . TRP A 1 84 ? -1.495 -2.620 9.420 1.00 97.81 84 TRP A CA 1
ATOM 648 C C . TRP A 1 84 ? 0.002 -2.794 9.126 1.00 97.81 84 TRP A C 1
ATOM 650 O O . TRP A 1 84 ? 0.846 -2.191 9.782 1.00 97.81 84 TRP A O 1
ATOM 660 N N . LEU A 1 85 ? 0.357 -3.545 8.078 1.00 98.06 85 LEU A N 1
ATOM 661 C CA . LEU A 1 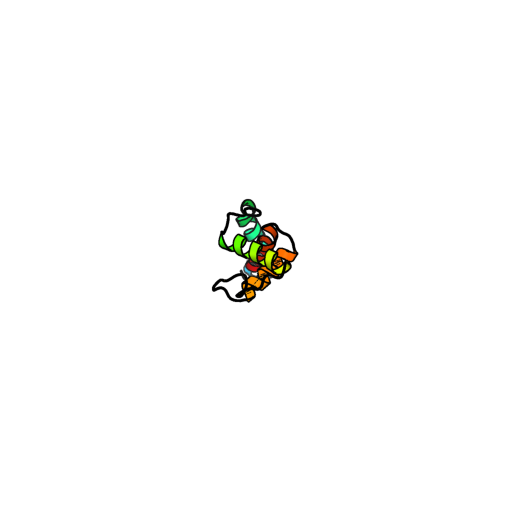85 ? 1.754 -3.683 7.668 1.00 98.06 85 LEU A CA 1
ATOM 662 C C . LEU A 1 85 ? 2.347 -2.344 7.198 1.00 98.06 85 LEU A C 1
ATOM 664 O O . LEU A 1 85 ? 3.463 -2.008 7.586 1.00 98.06 85 LEU A O 1
ATOM 668 N N . PHE A 1 86 ? 1.626 -1.559 6.399 1.00 97.38 86 PHE A N 1
ATOM 669 C CA . PHE A 1 86 ? 2.114 -0.256 5.937 1.00 97.38 86 PHE A CA 1
ATOM 670 C C . PHE A 1 86 ? 2.287 0.718 7.103 1.00 97.38 86 PHE A C 1
ATOM 672 O O . PHE A 1 86 ? 3.337 1.344 7.212 1.00 97.38 86 PHE A O 1
ATOM 679 N N . ALA A 1 87 ? 1.329 0.774 8.030 1.00 96.62 87 ALA A N 1
ATOM 680 C CA . ALA A 1 87 ? 1.425 1.600 9.231 1.00 96.62 87 ALA A CA 1
ATOM 681 C C . ALA A 1 87 ? 2.659 1.261 10.090 1.00 96.62 87 ALA A C 1
ATOM 683 O O . ALA A 1 87 ? 3.229 2.157 10.715 1.00 96.62 87 ALA A O 1
ATOM 684 N N . SER A 1 88 ? 3.145 0.013 10.058 1.00 96.50 88 SER A N 1
ATOM 685 C CA . SER A 1 88 ? 4.382 -0.364 10.756 1.00 96.50 88 SER A CA 1
ATOM 686 C C . SER A 1 88 ? 5.649 0.301 10.190 1.00 96.50 88 SER A C 1
ATOM 688 O O . SER A 1 88 ? 6.642 0.437 10.906 1.00 96.50 88 SER A O 1
ATOM 690 N N . ALA A 1 89 ? 5.620 0.748 8.929 1.00 94.12 89 ALA A N 1
ATOM 691 C CA . ALA A 1 89 ? 6.724 1.461 8.283 1.00 94.12 89 ALA A CA 1
ATOM 692 C C . ALA A 1 89 ? 6.694 2.983 8.530 1.00 94.12 89 ALA A C 1
ATOM 694 O O . ALA A 1 89 ? 7.669 3.672 8.226 1.00 94.12 89 ALA A O 1
ATOM 695 N N . GLY A 1 90 ? 5.597 3.520 9.074 1.00 91.25 90 GLY A N 1
ATOM 696 C CA . GLY A 1 90 ? 5.448 4.937 9.391 1.00 91.25 90 GLY A CA 1
ATOM 697 C C . 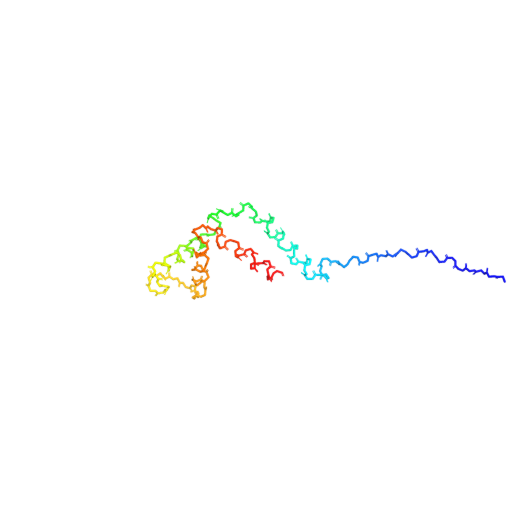GLY A 1 90 ? 3.991 5.398 9.400 1.00 91.25 90 GLY A C 1
ATOM 698 O O . GLY A 1 90 ? 3.103 4.746 8.860 1.00 91.25 90 GLY A O 1
ATOM 699 N N . SER A 1 91 ? 3.744 6.568 9.994 1.00 86.38 91 SER A N 1
ATOM 700 C CA . SER A 1 91 ? 2.397 7.148 10.108 1.00 86.38 91 SER A CA 1
ATOM 701 C C . SER A 1 91 ? 1.957 7.978 8.897 1.00 86.38 91 SER A C 1
ATOM 703 O O . SER A 1 91 ? 0.803 8.391 8.825 1.00 86.38 91 SER A O 1
ATOM 705 N N . GLY A 1 92 ? 2.868 8.254 7.962 1.00 92.12 92 GLY A N 1
ATOM 706 C CA . GLY A 1 92 ? 2.600 9.072 6.783 1.00 92.12 92 GLY A CA 1
ATOM 707 C C . GLY A 1 92 ? 2.113 8.261 5.583 1.00 92.12 92 GLY A C 1
ATOM 708 O O . GLY A 1 92 ? 2.420 7.080 5.440 1.00 92.12 92 GLY A O 1
ATOM 709 N N . VAL A 1 93 ? 1.434 8.937 4.658 1.00 94.81 93 VAL A N 1
ATOM 710 C CA . VAL A 1 93 ? 0.835 8.327 3.456 1.00 94.81 93 VAL A CA 1
ATOM 711 C C . VAL A 1 93 ? 1.847 7.673 2.513 1.00 94.81 93 VAL A C 1
ATOM 713 O O . VAL A 1 93 ? 1.526 6.726 1.799 1.00 94.81 93 VAL A O 1
ATOM 716 N N . LEU A 1 94 ? 3.115 8.091 2.579 1.00 95.25 94 LEU A N 1
ATOM 717 C CA . LEU A 1 94 ? 4.205 7.444 1.845 1.00 95.25 94 LEU A CA 1
ATOM 718 C C . LEU A 1 94 ? 4.324 5.946 2.156 1.00 95.25 94 LEU A C 1
ATOM 720 O O . LEU A 1 94 ? 4.731 5.185 1.277 1.00 95.25 94 LEU A O 1
ATOM 724 N N . ALA A 1 95 ? 3.937 5.521 3.364 1.00 93.69 95 ALA A N 1
ATOM 725 C CA . ALA A 1 95 ? 4.023 4.133 3.792 1.00 93.69 95 ALA A CA 1
ATOM 726 C C . ALA A 1 95 ? 3.237 3.179 2.875 1.00 93.69 95 ALA A C 1
ATOM 728 O O . ALA A 1 95 ? 3.759 2.132 2.490 1.00 93.69 95 ALA A O 1
ATOM 729 N N . TYR A 1 96 ? 2.021 3.557 2.459 1.00 94.88 96 TYR A N 1
ATOM 730 C CA . TYR A 1 96 ? 1.231 2.763 1.512 1.00 94.88 96 TYR A CA 1
ATOM 731 C C . TYR A 1 96 ? 1.496 3.158 0.052 1.00 94.88 96 TYR A C 1
ATOM 733 O O . TYR A 1 96 ? 1.476 2.297 -0.827 1.00 94.88 96 TYR A O 1
ATOM 741 N N . GLN A 1 97 ? 1.786 4.434 -0.237 1.00 95.44 97 GLN A N 1
ATOM 742 C CA . GLN A 1 97 ? 1.973 4.901 -1.617 1.00 95.44 97 GLN A CA 1
ATOM 743 C C . GLN A 1 97 ? 3.192 4.254 -2.290 1.00 95.44 97 GLN A C 1
ATOM 745 O O . GLN A 1 97 ? 3.127 3.900 -3.470 1.00 95.44 97 GLN A O 1
ATOM 750 N N . ILE A 1 98 ? 4.292 4.059 -1.551 1.00 95.12 98 ILE A N 1
ATOM 751 C CA . ILE A 1 98 ? 5.479 3.356 -2.062 1.00 95.12 98 ILE A CA 1
ATOM 752 C C . ILE A 1 98 ? 5.132 1.893 -2.351 1.00 95.12 98 ILE A C 1
ATOM 754 O O . ILE A 1 98 ? 5.456 1.388 -3.425 1.00 95.12 98 ILE A O 1
ATOM 758 N N . ALA A 1 99 ? 4.424 1.226 -1.435 1.00 94.62 99 ALA A N 1
ATOM 759 C CA . ALA A 1 99 ? 4.001 -0.158 -1.622 1.00 94.62 99 ALA A CA 1
ATOM 760 C C . ALA A 1 99 ? 3.086 -0.318 -2.849 1.00 94.62 99 ALA A C 1
ATOM 762 O O . ALA A 1 99 ? 3.289 -1.230 -3.651 1.00 94.62 99 ALA A O 1
ATOM 763 N N . ALA A 1 100 ? 2.136 0.600 -3.051 1.00 94.12 100 ALA A N 1
ATOM 764 C CA . ALA A 1 100 ? 1.249 0.607 -4.214 1.00 94.12 100 ALA A CA 1
ATOM 765 C C . ALA A 1 100 ? 2.012 0.804 -5.539 1.00 94.12 100 ALA A C 1
ATOM 767 O O . ALA A 1 100 ? 1.733 0.134 -6.539 1.00 94.12 100 ALA A O 1
ATOM 768 N N . TRP A 1 101 ? 3.011 1.689 -5.562 1.00 95.69 101 TRP A N 1
ATOM 769 C CA . TRP A 1 101 ? 3.859 1.887 -6.740 1.00 95.69 101 TRP A CA 1
ATOM 770 C C . TRP A 1 101 ? 4.725 0.657 -7.056 1.00 95.69 101 TRP A C 1
ATOM 772 O O . TRP A 1 101 ? 4.813 0.244 -8.215 1.00 95.69 101 TRP A O 1
ATOM 782 N N . LEU A 1 102 ? 5.309 0.020 -6.041 1.00 95.62 102 LEU A N 1
ATOM 783 C CA . LEU A 1 102 ? 6.075 -1.213 -6.233 1.00 95.62 102 LEU A CA 1
ATOM 784 C C . LEU A 1 102 ? 5.183 -2.359 -6.727 1.00 95.62 102 LEU A C 1
ATOM 786 O O . LEU A 1 102 ? 5.553 -3.062 -7.666 1.00 95.62 102 LEU A O 1
ATOM 790 N N . ALA A 1 103 ? 3.990 -2.513 -6.147 1.00 95.06 103 ALA A N 1
ATOM 791 C CA . ALA A 1 103 ? 3.035 -3.538 -6.553 1.00 95.06 103 ALA A CA 1
ATOM 792 C C . ALA A 1 103 ? 2.563 -3.346 -8.002 1.00 95.06 103 ALA A C 1
ATOM 794 O O . ALA A 1 103 ? 2.558 -4.305 -8.765 1.00 95.06 103 ALA A O 1
ATOM 795 N N . SER A 1 104 ? 2.223 -2.115 -8.400 1.00 93.75 104 SER A N 1
ATOM 796 C CA . SER A 1 104 ? 1.830 -1.814 -9.787 1.00 93.75 104 SER A CA 1
ATOM 797 C C . SER A 1 104 ? 2.971 -2.012 -10.786 1.00 93.75 104 SER A C 1
ATOM 799 O O . SER A 1 104 ? 2.735 -2.486 -11.892 1.00 93.75 104 SER A O 1
ATOM 801 N N . THR A 1 105 ? 4.215 -1.723 -10.395 1.00 94.88 105 THR A N 1
ATOM 802 C CA . THR A 1 105 ? 5.394 -2.031 -11.219 1.00 94.88 105 THR A CA 1
ATOM 803 C C . THR A 1 105 ? 5.562 -3.539 -11.421 1.00 94.88 105 THR A C 1
ATOM 805 O O . THR A 1 105 ? 5.944 -3.978 -12.501 1.00 94.88 105 THR A O 1
ATOM 808 N N . ALA A 1 106 ? 5.292 -4.336 -10.386 1.00 93.56 106 ALA A N 1
ATOM 809 C CA . ALA A 1 106 ? 5.464 -5.785 -10.424 1.00 93.56 106 ALA A CA 1
ATOM 810 C C . ALA A 1 106 ? 4.377 -6.522 -11.230 1.00 93.56 106 ALA A C 1
ATOM 812 O O . ALA A 1 106 ? 4.607 -7.659 -11.637 1.00 93.56 106 ALA A O 1
ATOM 813 N N . THR A 1 107 ? 3.204 -5.913 -11.430 1.00 92.12 107 THR A N 1
ATOM 814 C CA . THR A 1 107 ? 2.060 -6.528 -12.129 1.00 92.12 107 THR A CA 1
ATOM 815 C C . THR A 1 107 ? 1.785 -5.968 -13.526 1.00 92.12 107 THR A C 1
ATOM 817 O O . THR A 1 107 ? 0.902 -6.498 -14.204 1.00 92.12 107 THR A O 1
ATOM 820 N N . GLY A 1 108 ? 2.487 -4.903 -13.929 1.00 80.06 108 GLY A N 1
ATOM 821 C CA . GLY A 1 108 ? 2.344 -4.244 -15.234 1.00 80.06 108 GLY A CA 1
ATOM 822 C C . GLY A 1 108 ? 3.074 -4.909 -16.394 1.00 80.06 108 GLY A C 1
ATOM 823 O O . GLY A 1 108 ? 3.774 -5.925 -16.189 1.00 80.06 108 GLY A O 1
#

Secondary structure (DSSP, 8-state):
------PPPP-----PPPGGG-HHHHHHHHHHHHHHHHTTTTT-GGG-HHHHHHHHHHHHHHTT--BTTTB--SS-HHHHHHHHHHHHT-SSTHHHHHHHHHHHHHH-

Radius of gyration: 25.12 Å; chains: 1; bounding box: 55×29×86 Å

Sequence (108 aa):
MDIALRMAPGVRRGTSPGLLASPLALVAALFALGLALRAWTFGDPNLFVDDDFYLLVGQQMHHGALPYVDIWDRKPLGLFVLYWLFASAGSGVLAYQIAAWLASTATG

Foldseek 3Di:
DDPDDPDDPDPPPPPPPPCVNDPVSLLVVLLVVLCVVCVVVQQPPVPDVVLLVLLVLLVVVVVVDDEPPNDDDPDDPVSNVVSVVLVVVHSTSNSVVVVVSNVSSVVD

pLDDT: mean 87.48, std 14.6, range [47.19, 98.06]